Protein AF-A0A0F4G9H2-F1 (afdb_monomer)

Organism: NCBI:txid1047168

Secondary structure (DSSP, 8-state):
-HHHHHHHHTT-GGGEEEEE-SS--S--TTEEEEEEEESSPPPBPTT-TT-PBPHHHHHHHHHHHIIIIIHHH-GGGEEEE---GGG-S-TT-EEEEEEEES--HHHHHHHHTT---HHHHHHHHHHHHTT-

Sequence (132 aa):
GEEEGWREGLERENLYKILPNDWPYGLSPSITHLVVWTKFTLPTNPDSPTGDLTSAARNAVQAFVDRKFGSVCGEENVLWFRNGAALKSVRAVEHFHVLLRDARPEWVEEWTGGSKALAEVKKRDEDGVEGR

Structure (mmCIF, N/CA/C/O backbone):
data_AF-A0A0F4G9H2-F1
#
_entry.id   AF-A0A0F4G9H2-F1
#
loop_
_atom_site.group_PDB
_atom_site.id
_atom_site.type_symbol
_atom_site.label_atom_id
_atom_site.label_alt_id
_atom_site.label_comp_id
_atom_site.label_asym_id
_atom_site.label_entity_id
_atom_site.label_seq_id
_atom_site.pdbx_PDB_ins_code
_atom_site.Cartn_x
_atom_site.Cartn_y
_atom_site.Cartn_z
_atom_site.occupancy
_atom_site.B_iso_or_equiv
_atom_site.auth_seq_id
_atom_site.auth_comp_id
_atom_site.auth_as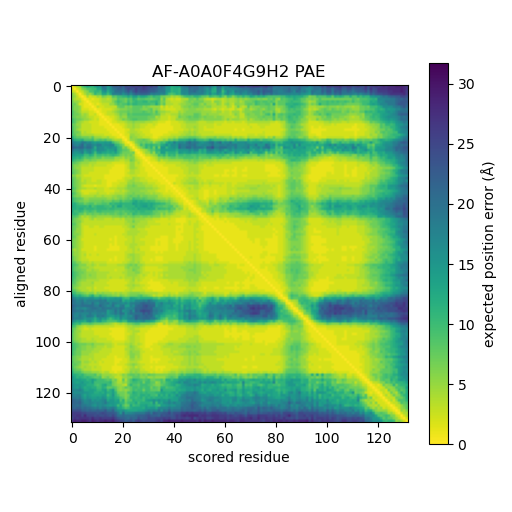ym_id
_atom_site.auth_atom_id
_atom_site.pdbx_PDB_model_num
ATOM 1 N N . GLY A 1 1 ? 8.439 -15.450 -16.600 1.00 46.50 1 GLY A N 1
ATOM 2 C CA . GLY A 1 1 ? 9.590 -14.538 -16.840 1.00 46.50 1 GLY A CA 1
ATOM 3 C C . GLY A 1 1 ? 9.638 -13.452 -15.775 1.00 46.50 1 GLY A C 1
ATOM 4 O O . GLY A 1 1 ? 8.683 -13.347 -15.018 1.00 46.50 1 GLY A O 1
ATOM 5 N N . GLU A 1 2 ? 10.704 -12.645 -15.686 1.00 53.06 2 GLU A N 1
ATOM 6 C CA . GLU A 1 2 ? 10.828 -11.578 -14.659 1.00 53.06 2 GLU A CA 1
ATOM 7 C C . GLU A 1 2 ? 9.654 -10.570 -14.667 1.00 53.06 2 GLU A C 1
ATOM 9 O O . GLU A 1 2 ? 9.316 -10.016 -13.623 1.00 53.06 2 GLU A O 1
ATOM 14 N N . GLU A 1 3 ? 8.952 -10.400 -15.796 1.00 51.53 3 GLU A N 1
ATOM 15 C CA . GLU A 1 3 ? 7.754 -9.550 -15.894 1.00 51.53 3 GLU A CA 1
ATOM 16 C C . GLU A 1 3 ? 6.473 -10.130 -15.258 1.00 51.53 3 GLU A C 1
ATOM 18 O O . GLU A 1 3 ? 5.539 -9.379 -14.983 1.00 51.53 3 GLU A O 1
ATOM 23 N N . GLU A 1 4 ? 6.401 -11.436 -14.992 1.00 60.22 4 GLU A N 1
ATOM 24 C CA . GLU A 1 4 ? 5.227 -12.062 -14.351 1.00 60.22 4 GLU A CA 1
ATOM 25 C C . GLU A 1 4 ? 5.333 -12.035 -12.819 1.00 60.22 4 GLU A C 1
ATOM 27 O O . GLU A 1 4 ? 4.324 -11.959 -12.117 1.00 60.22 4 GLU A O 1
ATOM 32 N N . GLY A 1 5 ? 6.561 -12.009 -12.289 1.00 79.56 5 GLY A N 1
ATOM 33 C CA . GLY A 1 5 ? 6.822 -12.196 -10.860 1.00 79.56 5 GLY A CA 1
ATOM 34 C C . GLY A 1 5 ? 6.267 -11.092 -9.957 1.00 79.56 5 GLY A C 1
ATOM 35 O O . GLY A 1 5 ? 5.831 -11.376 -8.844 1.00 79.56 5 GLY A O 1
ATOM 36 N N . TRP A 1 6 ? 6.237 -9.839 -10.417 1.00 79.38 6 TRP A N 1
ATOM 37 C CA . TRP A 1 6 ? 5.721 -8.719 -9.617 1.00 79.38 6 TRP A CA 1
ATOM 38 C C . TRP A 1 6 ? 4.190 -8.602 -9.663 1.00 79.38 6 TRP A C 1
ATOM 40 O O . TRP A 1 6 ? 3.594 -8.121 -8.700 1.00 79.38 6 TRP A O 1
ATOM 50 N N . ARG A 1 7 ? 3.539 -9.066 -10.742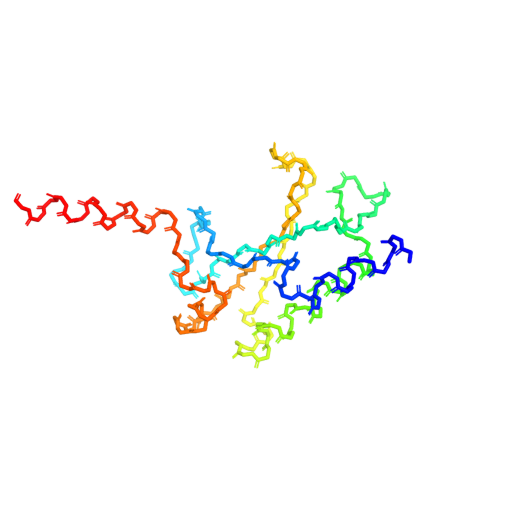 1.00 80.56 7 ARG A N 1
ATOM 51 C CA . ARG A 1 7 ? 2.069 -9.126 -10.832 1.00 80.56 7 ARG A CA 1
ATOM 52 C C . ARG A 1 7 ? 1.521 -10.182 -9.885 1.00 80.56 7 ARG A C 1
ATOM 54 O O . ARG A 1 7 ? 0.730 -9.854 -9.008 1.00 80.56 7 ARG A O 1
ATOM 61 N N . GLU A 1 8 ? 2.028 -11.408 -10.002 1.00 81.88 8 GLU A N 1
ATOM 62 C CA . GLU A 1 8 ? 1.708 -12.492 -9.066 1.00 81.88 8 GLU A CA 1
ATOM 63 C C . GLU A 1 8 ? 2.142 -12.146 -7.636 1.00 81.88 8 GLU A C 1
ATOM 65 O O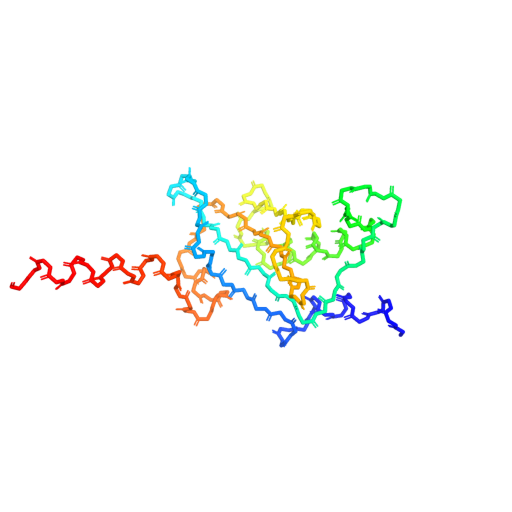 . GLU A 1 8 ? 1.511 -12.552 -6.663 1.00 81.88 8 GLU A O 1
ATOM 70 N N . GLY A 1 9 ? 3.210 -11.356 -7.497 1.00 81.69 9 GLY A N 1
ATOM 71 C CA . GLY A 1 9 ? 3.699 -10.847 -6.222 1.00 81.69 9 GLY A CA 1
ATOM 72 C C . GLY A 1 9 ? 2.632 -10.130 -5.396 1.00 81.69 9 GLY A C 1
ATOM 73 O O . GLY A 1 9 ? 2.547 -10.344 -4.189 1.00 81.69 9 GLY A O 1
ATOM 74 N N . LEU 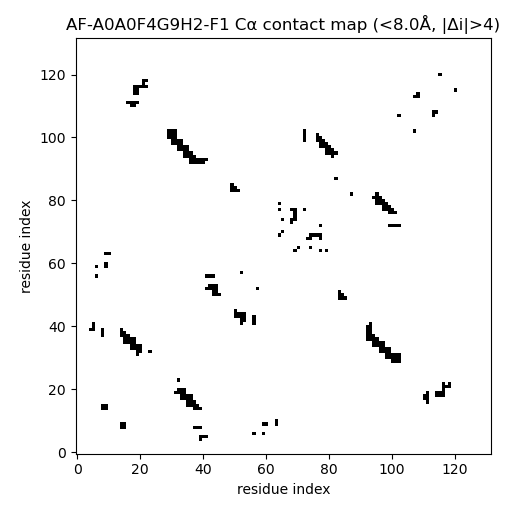A 1 10 ? 1.790 -9.320 -6.042 1.00 85.44 10 LEU A N 1
ATOM 75 C CA . LEU A 1 10 ? 0.687 -8.608 -5.388 1.00 85.44 10 LEU A CA 1
ATOM 76 C C . LEU A 1 10 ? -0.513 -9.513 -5.064 1.00 85.44 10 LEU A C 1
ATOM 78 O O . LEU A 1 10 ? -1.414 -9.096 -4.344 1.00 85.44 10 LEU A O 1
ATOM 82 N N . GLU A 1 11 ? -0.546 -10.740 -5.575 1.00 86.94 11 GLU A N 1
ATOM 83 C CA . GLU A 1 11 ? -1.617 -11.710 -5.313 1.00 86.94 11 GLU A CA 1
ATOM 84 C C . GLU A 1 11 ? -1.255 -12.695 -4.194 1.00 86.94 11 GLU A C 1
ATOM 86 O O . GLU A 1 11 ? -2.132 -13.336 -3.619 1.00 86.94 11 GLU A O 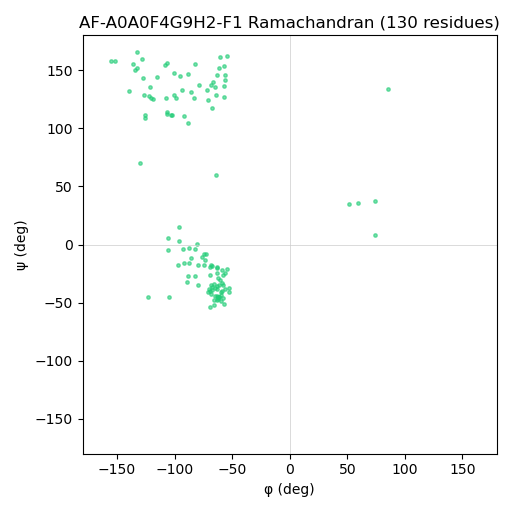1
ATOM 91 N N . ARG A 1 12 ? 0.033 -12.810 -3.850 1.00 87.38 12 ARG A N 1
ATOM 92 C CA . ARG A 1 12 ? 0.533 -13.763 -2.853 1.00 87.38 12 ARG A CA 1
ATOM 93 C C . ARG A 1 12 ? 0.834 -13.062 -1.533 1.00 87.38 12 ARG A C 1
ATOM 95 O O . ARG A 1 12 ? 1.818 -12.335 -1.413 1.00 87.38 12 ARG A O 1
ATOM 102 N N . GLU A 1 13 ? 0.039 -13.352 -0.505 1.00 85.06 13 GLU A N 1
ATOM 103 C CA . GLU A 1 13 ? 0.140 -12.688 0.807 1.00 85.06 13 GLU A CA 1
ATOM 104 C C . GLU A 1 13 ? 1.510 -12.845 1.493 1.00 85.06 13 GLU A C 1
ATOM 106 O O . GLU A 1 13 ? 1.893 -12.020 2.314 1.00 85.06 13 GLU A O 1
ATOM 111 N N . ASN A 1 14 ? 2.304 -13.861 1.138 1.00 88.19 14 ASN A N 1
ATOM 112 C CA . ASN A 1 14 ? 3.651 -14.050 1.681 1.00 88.19 14 ASN A CA 1
ATOM 113 C C . ASN A 1 14 ? 4.738 -13.199 0.988 1.00 88.19 14 ASN A C 1
ATOM 115 O O . ASN A 1 14 ? 5.908 -13.268 1.392 1.00 88.19 14 ASN A O 1
ATOM 119 N N . LEU A 1 15 ? 4.392 -12.443 -0.060 1.00 89.12 15 LEU A N 1
ATOM 120 C CA . LEU A 1 15 ? 5.307 -11.601 -0.839 1.00 89.12 15 LEU A CA 1
ATOM 121 C C . LEU A 1 15 ? 5.150 -10.103 -0.569 1.00 89.12 15 LEU A C 1
ATOM 123 O O . LEU A 1 15 ? 5.981 -9.320 -1.039 1.00 89.12 15 LEU A O 1
ATOM 127 N N . TYR A 1 16 ? 4.168 -9.712 0.241 1.00 92.75 16 TYR A N 1
ATOM 128 C CA . TYR A 1 16 ? 4.053 -8.358 0.761 1.00 92.75 16 TYR A CA 1
ATOM 129 C C . TYR A 1 16 ? 3.781 -8.351 2.268 1.00 92.75 16 TYR A C 1
ATOM 131 O O . TYR A 1 16 ? 3.448 -9.370 2.868 1.00 92.75 16 TYR A O 1
ATOM 139 N N . LYS A 1 17 ? 3.953 -7.192 2.899 1.00 93.69 17 LYS A N 1
ATOM 140 C CA . LYS A 1 17 ? 3.559 -6.957 4.288 1.00 93.69 17 LYS A CA 1
ATOM 141 C C . LYS A 1 17 ? 2.957 -5.5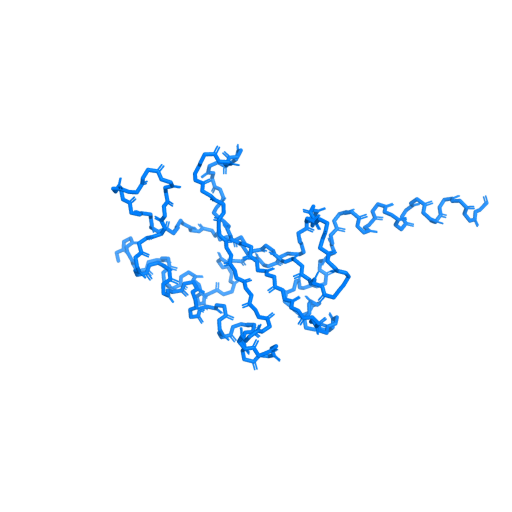68 4.419 1.00 93.69 17 LYS A C 1
ATOM 143 O O . LYS A 1 17 ? 3.542 -4.604 3.935 1.00 93.69 17 LYS A O 1
ATOM 148 N N . ILE A 1 18 ? 1.811 -5.476 5.082 1.00 95.06 18 ILE A N 1
ATOM 149 C CA . ILE A 1 18 ? 1.138 -4.211 5.374 1.00 95.06 18 ILE A CA 1
ATOM 150 C C . ILE A 1 18 ? 1.461 -3.849 6.821 1.00 95.06 18 ILE A C 1
ATOM 152 O O . ILE A 1 18 ? 1.330 -4.681 7.717 1.00 95.06 18 ILE A O 1
ATOM 156 N N . LEU A 1 19 ? 1.927 -2.628 7.047 1.00 93.31 19 LEU A N 1
ATOM 157 C CA . LEU A 1 19 ? 2.259 -2.112 8.371 1.00 93.31 19 LEU A CA 1
ATOM 158 C C . LEU A 1 19 ? 1.679 -0.707 8.535 1.00 93.31 19 LEU A C 1
ATOM 160 O O . LEU A 1 19 ? 1.595 0.020 7.540 1.00 93.31 19 LEU A O 1
ATOM 164 N N . PRO A 1 20 ? 1.326 -0.283 9.759 1.00 91.38 20 PRO A N 1
ATOM 165 C CA . PRO A 1 20 ? 1.140 1.133 10.036 1.00 91.38 20 PRO A CA 1
ATOM 166 C C . PRO A 1 20 ? 2.416 1.895 9.683 1.00 91.38 20 PRO A C 1
ATOM 168 O O . PRO A 1 20 ? 3.524 1.400 9.895 1.00 91.38 20 PRO A O 1
ATOM 171 N N . ASN A 1 21 ? 2.274 3.093 9.130 1.00 86.81 21 ASN A N 1
ATOM 172 C CA . ASN A 1 21 ? 3.422 3.954 8.920 1.00 86.81 21 ASN A CA 1
ATOM 173 C C . ASN A 1 21 ? 3.919 4.480 10.274 1.00 86.81 21 ASN A C 1
ATOM 175 O O . ASN A 1 21 ? 3.163 5.109 11.010 1.00 86.81 21 ASN A O 1
ATOM 179 N N . ASP A 1 22 ? 5.198 4.263 10.578 1.00 74.88 22 ASP A N 1
ATOM 180 C CA . ASP A 1 22 ? 5.811 4.677 11.848 1.00 74.88 22 ASP A CA 1
ATOM 181 C C . ASP A 1 22 ? 5.959 6.201 11.987 1.00 74.88 22 ASP A C 1
ATOM 183 O O . ASP A 1 22 ? 6.103 6.710 13.097 1.00 74.88 22 ASP A O 1
ATOM 187 N N . TRP A 1 23 ? 5.913 6.924 10.863 1.00 70.44 23 TRP A N 1
ATOM 188 C CA . TRP A 1 23 ? 6.012 8.384 10.790 1.00 70.44 23 TRP A CA 1
ATOM 189 C C . TRP A 1 23 ? 4.879 8.948 9.937 1.00 70.44 23 TRP A C 1
ATOM 191 O O . TRP A 1 23 ? 5.126 9.377 8.802 1.00 70.44 23 TRP A O 1
ATOM 201 N N . PRO A 1 24 ? 3.625 8.902 10.419 1.00 63.47 24 PRO A N 1
ATOM 202 C CA . PRO A 1 24 ? 2.527 9.494 9.681 1.00 63.47 24 PRO A CA 1
ATOM 203 C C . PRO A 1 24 ? 2.851 10.971 9.459 1.00 63.47 24 PRO A C 1
ATOM 205 O O . PRO A 1 24 ? 3.326 11.666 10.362 1.00 63.47 24 PRO A O 1
ATOM 208 N N . TYR A 1 25 ? 2.605 11.463 8.245 1.00 62.25 25 TYR A N 1
ATOM 209 C CA . TYR A 1 25 ? 2.562 12.907 8.030 1.00 62.25 25 TYR A CA 1
ATOM 210 C C . TYR A 1 25 ? 1.551 13.511 9.021 1.00 62.25 25 TYR A C 1
ATOM 212 O O . TYR A 1 25 ? 0.738 12.772 9.574 1.00 62.25 25 TYR A O 1
ATOM 220 N N . GLY A 1 26 ? 1.585 14.824 9.271 1.00 62.53 26 GLY A N 1
ATOM 221 C CA . GLY A 1 26 ? 0.598 15.524 10.113 1.00 62.53 26 GLY A CA 1
ATOM 222 C C . GLY A 1 26 ? -0.817 15.488 9.517 1.00 62.53 26 GLY A C 1
ATOM 223 O O . GLY A 1 26 ? -1.381 16.517 9.162 1.00 62.53 26 GLY A O 1
ATOM 224 N N . LEU A 1 27 ? -1.345 14.286 9.327 1.00 75.31 27 LEU A N 1
ATOM 225 C CA . LEU A 1 27 ? -2.615 13.939 8.738 1.00 75.31 27 LEU A CA 1
ATOM 226 C C . LEU A 1 27 ? -3.687 14.072 9.814 1.00 75.31 27 LEU A C 1
ATOM 228 O O . LEU A 1 27 ? -3.421 13.975 11.013 1.00 75.31 27 LEU A O 1
ATOM 232 N N . SER A 1 28 ? -4.918 14.297 9.367 1.00 81.19 28 SER A N 1
ATOM 233 C CA . SER A 1 28 ? -6.074 14.280 10.258 1.00 81.19 28 SER A CA 1
ATOM 234 C C . SER A 1 28 ? -6.154 12.934 10.998 1.00 81.19 28 SER A C 1
ATOM 236 O O . SER A 1 28 ? -5.862 11.912 10.379 1.00 81.19 28 SER A O 1
ATOM 238 N N . PRO A 1 29 ? -6.619 12.892 12.263 1.00 81.19 29 PRO A N 1
ATOM 239 C CA . PRO A 1 29 ? -6.856 11.641 12.994 1.00 81.19 29 PRO A CA 1
ATOM 240 C C . PRO A 1 29 ? -7.784 10.651 12.272 1.00 81.19 29 PRO A C 1
ATOM 242 O O . PRO A 1 29 ? -7.750 9.460 12.552 1.00 81.19 29 PRO A O 1
ATOM 245 N N . SER A 1 30 ? -8.599 11.147 11.336 1.00 88.88 30 SER A N 1
ATOM 246 C CA . SER A 1 30 ? -9.444 10.336 10.445 1.00 88.88 30 SER A CA 1
ATOM 247 C C . SER A 1 30 ? -8.672 9.587 9.353 1.00 88.88 30 SER A C 1
ATOM 249 O O . SER A 1 30 ? -9.267 8.794 8.634 1.00 88.88 30 SER A O 1
ATOM 251 N N . ILE A 1 31 ? -7.373 9.839 9.169 1.00 92.38 31 ILE A N 1
ATOM 252 C CA . ILE A 1 31 ? -6.573 9.205 8.119 1.00 92.38 31 ILE A CA 1
ATOM 253 C C . ILE A 1 31 ? -5.640 8.166 8.729 1.00 92.38 31 ILE A C 1
ATOM 255 O O . ILE A 1 31 ? -4.676 8.498 9.418 1.00 92.38 31 ILE A O 1
ATOM 259 N N . THR A 1 32 ? -5.871 6.900 8.397 1.00 92.62 32 THR A N 1
ATOM 260 C CA . THR A 1 32 ? -4.914 5.826 8.660 1.00 92.62 32 THR A CA 1
ATOM 261 C C . THR A 1 32 ? -3.870 5.795 7.553 1.00 92.62 32 THR A C 1
ATOM 263 O O . THR A 1 32 ? -4.201 5.703 6.370 1.00 92.62 32 THR A O 1
ATOM 266 N N . HIS A 1 33 ? -2.592 5.845 7.930 1.00 93.56 33 HIS A N 1
ATOM 267 C CA . HIS A 1 33 ? -1.471 5.764 6.997 1.00 93.56 33 HIS A CA 1
ATOM 268 C C . HIS A 1 33 ? -0.797 4.399 7.105 1.00 93.56 33 HIS A C 1
ATOM 270 O O . HIS A 1 33 ? -0.164 4.092 8.112 1.00 93.56 33 HIS A O 1
ATOM 276 N N . LEU A 1 34 ? -0.914 3.592 6.055 1.00 94.50 34 LEU A N 1
ATOM 277 C CA . LEU A 1 34 ? -0.276 2.286 5.935 1.00 94.50 34 LEU A CA 1
ATOM 278 C C . LEU A 1 34 ? 0.889 2.326 4.940 1.00 94.50 34 LEU A C 1
ATOM 280 O O . LEU A 1 34 ? 0.937 3.156 4.026 1.00 94.50 34 LEU A O 1
ATOM 284 N N . VAL A 1 35 ? 1.817 1.388 5.101 1.00 93.19 35 VAL A N 1
ATOM 285 C CA . VAL A 1 35 ? 2.902 1.102 4.160 1.00 93.19 35 VAL A CA 1
ATOM 286 C C . VAL A 1 35 ? 2.799 -0.353 3.730 1.00 93.19 35 VAL A C 1
ATOM 288 O O . VAL A 1 35 ? 2.750 -1.255 4.567 1.00 93.19 35 VAL A O 1
ATOM 291 N N . VAL A 1 36 ? 2.788 -0.578 2.419 1.00 94.62 36 VAL A N 1
ATOM 292 C CA . VAL A 1 36 ? 2.831 -1.912 1.822 1.00 94.62 36 VAL A CA 1
ATOM 293 C C . VAL A 1 36 ? 4.246 -2.167 1.328 1.00 94.62 36 VAL A C 1
ATOM 295 O O . VAL A 1 36 ? 4.704 -1.533 0.381 1.00 94.62 36 VAL A O 1
ATOM 298 N N . TRP A 1 37 ? 4.934 -3.092 1.985 1.00 91.56 37 TRP A N 1
ATOM 299 C CA . TRP A 1 37 ? 6.289 -3.525 1.658 1.00 91.56 37 TRP A CA 1
ATOM 300 C C . TRP A 1 37 ? 6.239 -4.744 0.749 1.00 91.56 37 TRP A C 1
ATOM 302 O O . TRP A 1 37 ? 5.533 -5.696 1.070 1.00 91.56 37 TRP A O 1
ATOM 312 N N . THR A 1 38 ? 7.008 -4.760 -0.337 1.00 90.44 38 THR A N 1
ATOM 313 C CA . THR A 1 38 ? 7.051 -5.889 -1.278 1.00 90.44 38 THR A CA 1
ATOM 314 C C . THR A 1 38 ? 8.426 -6.553 -1.288 1.00 90.44 38 THR A C 1
ATOM 316 O O . THR A 1 38 ? 9.462 -5.897 -1.181 1.00 90.44 38 THR A O 1
ATOM 319 N N . LYS A 1 39 ? 8.458 -7.883 -1.450 1.00 87.56 39 LYS A N 1
ATOM 320 C CA . LYS A 1 39 ? 9.702 -8.661 -1.651 1.00 87.56 39 LYS A CA 1
ATOM 321 C C . LYS A 1 39 ? 10.218 -8.620 -3.096 1.00 87.56 39 LYS A C 1
ATOM 323 O O . LYS A 1 39 ? 11.213 -9.262 -3.415 1.00 87.56 39 LYS A O 1
ATOM 328 N N . PHE A 1 40 ? 9.518 -7.902 -3.964 1.00 85.94 40 PHE A N 1
ATOM 329 C CA . PHE A 1 40 ? 9.793 -7.747 -5.388 1.00 85.94 40 PHE A CA 1
ATOM 330 C C . PHE A 1 40 ? 9.820 -6.263 -5.752 1.00 85.94 40 PHE A C 1
ATOM 332 O O . PHE A 1 40 ? 9.259 -5.426 -5.040 1.00 85.94 40 PHE A O 1
ATOM 339 N N . THR A 1 41 ? 10.456 -5.942 -6.874 1.00 86.12 41 THR A N 1
ATOM 340 C CA . THR A 1 41 ? 10.502 -4.588 -7.424 1.00 86.12 41 THR A CA 1
ATOM 341 C C . THR A 1 41 ? 9.317 -4.343 -8.351 1.00 86.12 41 THR A C 1
ATOM 343 O O . THR A 1 41 ? 8.836 -5.243 -9.038 1.00 86.12 41 THR A O 1
ATOM 346 N N . LEU A 1 42 ? 8.836 -3.102 -8.375 1.00 87.31 42 LEU A N 1
ATOM 347 C CA . LEU A 1 42 ? 7.805 -2.671 -9.312 1.00 87.31 42 LEU A CA 1
ATOM 348 C C . LEU A 1 42 ? 8.468 -1.946 -10.493 1.00 87.31 42 LEU A C 1
ATOM 350 O O . LEU A 1 42 ? 9.192 -0.972 -10.244 1.00 87.31 42 LEU A O 1
ATOM 354 N N . PRO A 1 43 ? 8.209 -2.363 -11.749 1.00 88.12 43 PRO A N 1
ATOM 355 C CA . PRO A 1 43 ? 8.839 -1.768 -12.922 1.00 88.12 43 PRO A CA 1
ATOM 356 C C . PRO A 1 43 ? 8.598 -0.262 -13.017 1.00 88.12 43 PRO A C 1
ATOM 358 O O . PRO A 1 43 ? 7.452 0.204 -13.015 1.00 88.12 43 PRO A O 1
ATOM 361 N N . THR A 1 44 ? 9.683 0.496 -13.145 1.00 87.19 44 THR A N 1
ATOM 362 C CA . THR A 1 44 ? 9.662 1.944 -13.373 1.00 87.19 44 THR A CA 1
ATOM 363 C C . THR A 1 44 ? 9.894 2.262 -14.843 1.00 87.19 44 THR A C 1
ATOM 365 O O . THR A 1 44 ? 10.620 1.543 -15.526 1.00 87.19 44 THR A O 1
ATOM 368 N N . ASN A 1 45 ? 9.290 3.341 -15.327 1.00 83.62 45 ASN A N 1
ATOM 369 C CA . ASN A 1 45 ? 9.526 3.862 -16.661 1.00 83.62 45 ASN A CA 1
ATOM 370 C C . ASN A 1 45 ? 10.970 4.406 -16.748 1.00 83.62 45 ASN A C 1
ATOM 372 O O . ASN A 1 45 ? 11.284 5.350 -16.016 1.00 83.62 45 ASN A O 1
ATOM 376 N N . PRO A 1 46 ? 11.843 3.839 -17.607 1.00 79.81 46 PRO A N 1
ATOM 377 C CA . PRO A 1 46 ? 13.231 4.288 -17.742 1.00 79.81 46 PRO A CA 1
ATOM 378 C C . PRO A 1 46 ? 13.343 5.734 -18.243 1.00 79.81 46 PRO A C 1
ATOM 380 O O . PRO A 1 46 ? 14.320 6.407 -17.924 1.00 79.81 46 PRO A O 1
ATOM 383 N N . ASP A 1 47 ? 12.326 6.230 -18.951 1.00 82.19 47 ASP A N 1
ATOM 384 C CA . ASP A 1 47 ? 12.294 7.588 -19.498 1.00 82.19 47 ASP A CA 1
ATOM 385 C C . ASP A 1 47 ? 11.740 8.621 -18.499 1.00 82.19 47 ASP A C 1
ATOM 387 O O . ASP A 1 47 ? 11.689 9.815 -18.792 1.00 82.19 47 ASP A O 1
ATOM 391 N N . SER A 1 48 ? 11.312 8.185 -17.307 1.00 79.81 48 SER A N 1
ATOM 392 C CA . SER A 1 48 ? 10.772 9.073 -16.277 1.00 79.81 48 SER A CA 1
ATOM 393 C C . SER A 1 48 ? 11.881 9.548 -15.335 1.00 79.81 48 SER A C 1
ATOM 395 O O . SER A 1 48 ? 12.335 8.764 -14.498 1.00 79.81 48 SER A O 1
ATOM 397 N N . PRO A 1 49 ? 12.272 10.837 -15.353 1.00 72.00 49 PRO A N 1
ATOM 398 C CA . PRO A 1 49 ? 13.331 11.351 -14.475 1.00 72.00 49 PRO A CA 1
ATOM 399 C C . PRO A 1 49 ? 12.979 11.254 -12.978 1.00 72.00 49 PRO A C 1
ATOM 401 O O . PRO A 1 49 ? 13.859 11.258 -12.122 1.00 72.00 49 PRO A O 1
ATOM 404 N N . THR A 1 50 ? 11.691 11.137 -12.653 1.00 71.06 50 THR A N 1
ATOM 405 C CA . THR A 1 50 ? 11.140 10.954 -11.298 1.00 71.06 50 THR A CA 1
ATOM 406 C C . THR A 1 50 ? 11.098 9.492 -10.833 1.00 71.06 50 THR A C 1
ATOM 408 O O . THR A 1 50 ? 10.895 9.230 -9.642 1.00 71.06 50 THR A O 1
ATOM 411 N N . GLY A 1 51 ? 11.316 8.534 -11.742 1.00 78.50 51 GLY A N 1
ATOM 412 C CA . GLY A 1 51 ? 11.195 7.101 -11.469 1.00 78.50 51 GLY A CA 1
ATOM 413 C C . GLY A 1 51 ? 9.748 6.613 -11.346 1.00 78.50 51 GLY A C 1
ATOM 414 O O . GLY A 1 51 ? 9.463 5.765 -10.497 1.00 78.50 51 GLY A O 1
ATOM 415 N N . ASP A 1 52 ? 8.834 7.152 -12.159 1.00 84.56 52 ASP A N 1
ATOM 416 C CA . ASP A 1 52 ? 7.427 6.746 -12.164 1.00 84.56 52 ASP A CA 1
ATOM 417 C C . ASP A 1 52 ? 7.271 5.268 -12.531 1.00 84.56 52 ASP A C 1
ATOM 419 O O . ASP A 1 52 ? 8.075 4.692 -13.262 1.00 84.56 52 ASP A O 1
ATOM 423 N N . LEU A 1 53 ? 6.202 4.641 -12.043 1.00 89.62 53 LEU A N 1
ATOM 424 C CA . LEU A 1 53 ?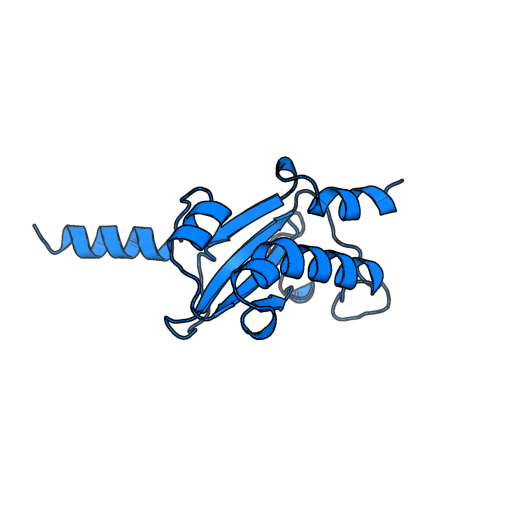 5.831 3.291 -12.458 1.00 89.62 53 LEU A CA 1
ATOM 425 C C . LEU A 1 53 ? 5.483 3.246 -13.948 1.00 89.62 53 LEU A C 1
ATOM 427 O O . LEU A 1 53 ? 4.853 4.164 -14.474 1.00 89.62 53 LEU A O 1
ATOM 431 N N . THR A 1 54 ? 5.802 2.127 -14.601 1.00 91.19 54 THR A N 1
ATOM 432 C CA . THR A 1 54 ? 5.177 1.806 -15.893 1.00 91.19 54 THR A CA 1
ATOM 433 C C . THR A 1 54 ? 3.652 1.761 -15.736 1.00 91.19 54 THR A C 1
ATOM 435 O O . THR A 1 54 ? 3.140 1.448 -14.656 1.00 91.19 54 THR A O 1
ATOM 438 N N . SER A 1 55 ? 2.899 2.015 -16.810 1.00 91.50 55 SER A N 1
ATOM 439 C CA . SER A 1 55 ? 1.428 1.942 -16.774 1.00 91.50 55 SER A CA 1
ATOM 440 C C . SER A 1 55 ? 0.933 0.570 -16.306 1.00 91.50 55 SER A C 1
ATOM 442 O O . SER A 1 55 ? -0.003 0.480 -15.518 1.00 91.50 55 SER A O 1
ATOM 444 N N . ALA A 1 56 ? 1.613 -0.502 -16.722 1.00 91.62 56 ALA A N 1
ATOM 445 C CA . ALA A 1 56 ? 1.316 -1.862 -16.288 1.00 91.62 56 ALA A CA 1
ATOM 446 C C . ALA A 1 56 ? 1.484 -2.043 -14.771 1.00 91.62 56 ALA A C 1
ATOM 448 O O . ALA A 1 56 ? 0.614 -2.627 -14.125 1.00 91.62 56 ALA A O 1
ATOM 449 N N . ALA A 1 57 ? 2.579 -1.532 -14.202 1.00 91.31 57 ALA A N 1
ATOM 450 C CA . ALA A 1 57 ? 2.838 -1.618 -12.770 1.00 91.31 57 ALA A CA 1
ATOM 451 C C . ALA A 1 57 ? 1.866 -0.756 -11.958 1.00 91.31 57 ALA A C 1
ATOM 453 O O . ALA A 1 57 ? 1.320 -1.223 -10.960 1.00 91.31 57 ALA A O 1
ATOM 454 N N . ARG A 1 58 ? 1.577 0.468 -12.420 1.00 93.00 58 ARG A N 1
ATOM 455 C CA . ARG A 1 58 ? 0.576 1.348 -11.800 1.00 93.00 58 ARG A CA 1
ATOM 456 C C . ARG A 1 58 ? -0.802 0.686 -11.751 1.00 93.00 58 ARG A C 1
ATOM 458 O O . ARG A 1 58 ? -1.425 0.696 -10.696 1.00 93.00 58 ARG A O 1
ATOM 465 N N . ASN A 1 59 ? -1.242 0.074 -12.851 1.00 94.44 59 ASN A N 1
ATOM 466 C CA . ASN A 1 59 ? -2.539 -0.600 -12.915 1.00 94.44 59 ASN A CA 1
ATOM 467 C C . ASN A 1 59 ? -2.614 -1.813 -11.979 1.00 94.44 59 ASN A C 1
ATOM 469 O O . ASN A 1 59 ? -3.650 -2.042 -11.366 1.00 94.44 59 ASN A O 1
ATOM 473 N N . ALA A 1 60 ? -1.529 -2.579 -11.829 1.00 94.31 60 ALA A N 1
ATOM 474 C CA . ALA A 1 60 ? -1.525 -3.712 -10.905 1.00 94.31 60 ALA A CA 1
ATOM 475 C C . ALA A 1 60 ? -1.567 -3.271 -9.437 1.00 94.31 60 ALA A C 1
ATOM 477 O O . ALA A 1 60 ? -2.277 -3.885 -8.644 1.00 94.31 60 ALA A O 1
ATOM 478 N N . VAL A 1 61 ? -0.839 -2.205 -9.078 1.00 94.94 61 VAL A N 1
ATOM 479 C CA . VAL A 1 61 ? -0.905 -1.632 -7.726 1.00 94.94 61 VAL A CA 1
ATOM 480 C C . VAL A 1 61 ? -2.299 -1.073 -7.457 1.00 94.94 61 VAL A C 1
ATOM 482 O O . VAL A 1 61 ? -2.858 -1.364 -6.407 1.00 94.94 61 VAL A O 1
ATOM 485 N N . GLN A 1 62 ? -2.894 -0.353 -8.414 1.00 96.50 62 GLN A N 1
ATOM 486 C CA . GLN A 1 62 ? -4.272 0.127 -8.295 1.00 96.50 62 GLN A CA 1
ATOM 487 C C . GLN A 1 62 ? -5.242 -1.038 -8.062 1.00 96.50 62 GLN A C 1
ATOM 489 O O . GLN A 1 62 ? -5.951 -1.046 -7.066 1.00 96.50 62 GLN A O 1
ATOM 494 N N . ALA A 1 63 ? -5.181 -2.085 -8.889 1.00 95.75 63 ALA A N 1
ATOM 495 C CA . ALA A 1 63 ? -6.043 -3.253 -8.736 1.00 95.75 63 ALA A CA 1
ATOM 496 C C . ALA A 1 63 ? -5.829 -3.983 -7.396 1.00 95.75 63 ALA A C 1
ATOM 498 O O . ALA A 1 63 ? -6.777 -4.516 -6.824 1.00 95.75 63 ALA A O 1
ATOM 499 N N . PHE A 1 64 ? -4.598 -4.022 -6.878 1.00 95.94 64 PHE A N 1
ATOM 500 C CA . PHE A 1 64 ? -4.328 -4.518 -5.528 1.00 95.94 64 PHE A CA 1
ATOM 501 C C . PHE A 1 64 ? -5.015 -3.654 -4.462 1.00 95.94 64 PHE A C 1
ATOM 503 O O . PHE A 1 64 ? -5.680 -4.195 -3.580 1.00 95.94 64 PHE A O 1
ATOM 510 N N . VAL A 1 65 ? -4.875 -2.329 -4.556 1.00 97.12 65 VAL A N 1
ATOM 511 C CA . VAL A 1 65 ? -5.447 -1.365 -3.607 1.00 97.12 65 VAL A CA 1
ATOM 512 C C . VAL A 1 65 ? -6.975 -1.424 -3.610 1.00 97.12 65 VAL A C 1
ATOM 514 O O . VAL A 1 65 ? -7.578 -1.506 -2.540 1.00 97.12 65 VAL A O 1
ATOM 517 N N . ASP A 1 66 ? -7.597 -1.477 -4.786 1.00 96.19 66 ASP A N 1
ATOM 518 C CA . ASP A 1 66 ? -9.053 -1.560 -4.934 1.00 96.19 66 ASP A CA 1
ATOM 519 C C . ASP A 1 66 ? -9.591 -2.850 -4.312 1.00 96.19 66 ASP A C 1
ATOM 521 O O . ASP A 1 66 ? -10.542 -2.833 -3.532 1.00 96.19 66 ASP A O 1
ATOM 525 N N . ARG A 1 67 ? -8.931 -3.985 -4.582 1.00 95.50 67 ARG A N 1
ATOM 526 C CA . ARG A 1 67 ? -9.330 -5.274 -4.006 1.00 95.50 67 ARG A CA 1
ATOM 527 C C . ARG A 1 67 ? -9.153 -5.311 -2.492 1.00 95.50 67 ARG A C 1
ATOM 529 O O . ARG A 1 67 ? -10.064 -5.768 -1.808 1.00 95.50 67 ARG A O 1
ATOM 536 N N . LYS A 1 68 ? -7.994 -4.882 -1.974 1.00 95.75 68 LYS A N 1
ATOM 537 C CA . LYS A 1 68 ? -7.641 -5.052 -0.553 1.00 95.75 68 LYS A CA 1
ATOM 538 C C . LYS A 1 68 ? -8.301 -4.011 0.351 1.00 95.75 68 LYS A C 1
ATOM 540 O O . LYS A 1 68 ? -8.658 -4.353 1.473 1.00 95.75 68 LYS A O 1
ATOM 545 N N . PHE A 1 69 ? -8.463 -2.779 -0.131 1.00 96.75 69 PHE A N 1
ATOM 546 C CA . PHE A 1 69 ? -8.947 -1.651 0.668 1.00 96.75 69 PHE A CA 1
ATOM 547 C C . PHE A 1 69 ? -10.202 -1.007 0.078 1.00 96.75 69 PHE A C 1
ATOM 549 O O . PHE A 1 69 ? -11.151 -0.762 0.816 1.00 96.75 69 PHE A O 1
ATOM 556 N N . GLY A 1 70 ? -10.240 -0.758 -1.237 1.00 95.19 70 GLY A N 1
ATOM 557 C CA . GLY A 1 70 ? -11.361 -0.065 -1.891 1.00 95.19 70 GLY A CA 1
ATOM 558 C C . GLY A 1 70 ? -12.701 -0.783 -1.710 1.00 95.19 70 GLY A C 1
ATOM 559 O O . GLY A 1 70 ? -13.699 -0.153 -1.374 1.00 95.19 70 GLY A O 1
ATOM 560 N N . SER A 1 71 ? -12.712 -2.113 -1.811 1.00 93.62 71 SER A N 1
ATOM 561 C CA . SER A 1 71 ? -13.907 -2.946 -1.603 1.00 93.62 71 SER A CA 1
ATOM 562 C C . SER A 1 71 ? -14.487 -2.883 -0.180 1.00 93.62 71 SER A C 1
ATOM 564 O O . SER A 1 71 ? -15.653 -3.220 0.020 1.00 93.62 71 SER A O 1
ATOM 566 N N . VAL A 1 72 ? -13.687 -2.447 0.800 1.00 94.81 72 VAL A N 1
ATOM 567 C CA . VAL A 1 72 ? -14.048 -2.388 2.224 1.00 94.81 72 VAL A CA 1
ATOM 568 C C . VAL A 1 72 ? -14.326 -0.951 2.669 1.00 94.81 72 VAL A C 1
ATOM 570 O O . VAL A 1 72 ? -15.317 -0.695 3.351 1.00 94.81 72 VAL A O 1
ATOM 573 N N . CYS A 1 73 ? -13.466 -0.008 2.278 1.00 93.75 73 CYS A N 1
ATOM 574 C CA . CYS A 1 73 ? -13.541 1.398 2.676 1.00 93.75 73 CYS A CA 1
ATOM 575 C C . CYS A 1 73 ? -14.342 2.281 1.705 1.00 93.75 73 CYS A C 1
ATOM 577 O O . CYS A 1 73 ? -14.693 3.397 2.077 1.00 93.75 73 CYS A O 1
ATOM 579 N N . GLY A 1 74 ? -14.617 1.820 0.482 1.00 95.62 74 GLY A N 1
ATOM 580 C CA . GLY A 1 74 ? -15.043 2.665 -0.640 1.00 95.62 74 GLY A CA 1
ATOM 581 C C . GLY A 1 74 ? -13.836 3.267 -1.364 1.00 95.62 74 GLY A C 1
ATOM 582 O O . GLY A 1 74 ? -12.901 3.753 -0.726 1.00 95.62 74 GLY A O 1
ATOM 583 N N . GLU A 1 75 ? -13.826 3.215 -2.697 1.00 93.69 75 GLU A N 1
ATOM 584 C CA . GLU A 1 75 ? -12.696 3.658 -3.532 1.00 93.69 75 GLU A CA 1
ATOM 585 C C . GLU A 1 75 ? -12.335 5.134 -3.296 1.00 93.69 75 GLU A C 1
ATOM 587 O O . GLU A 1 75 ? -11.162 5.499 -3.277 1.00 93.69 75 GLU A O 1
ATOM 592 N N . GLU A 1 76 ? -13.327 5.983 -3.029 1.00 94.88 76 GLU A N 1
ATOM 593 C CA . GLU A 1 76 ? -13.155 7.408 -2.745 1.00 94.88 76 GLU A CA 1
ATOM 594 C C . GLU A 1 76 ? -12.447 7.697 -1.412 1.00 94.88 76 GLU A C 1
ATOM 596 O O . GLU A 1 76 ? -11.922 8.795 -1.203 1.00 94.88 76 GLU A O 1
ATOM 601 N N . ASN A 1 77 ? -12.413 6.710 -0.512 1.00 96.06 77 ASN A N 1
ATOM 602 C CA . ASN A 1 77 ? -11.779 6.806 0.801 1.00 96.06 77 ASN A CA 1
ATOM 603 C C . ASN A 1 77 ? -10.355 6.246 0.806 1.00 96.06 77 ASN A C 1
ATOM 605 O O . ASN A 1 77 ? -9.711 6.226 1.857 1.00 96.06 77 ASN A O 1
ATOM 609 N N . VAL A 1 78 ? -9.850 5.814 -0.353 1.00 97.06 78 VAL A N 1
ATOM 610 C CA . VAL A 1 78 ? -8.537 5.195 -0.493 1.00 97.06 78 VAL A CA 1
ATOM 611 C C . VAL A 1 78 ? -7.671 6.002 -1.450 1.00 97.06 78 VAL A C 1
ATOM 613 O O . VAL A 1 78 ? -8.023 6.256 -2.598 1.00 97.06 78 VAL A O 1
ATOM 616 N N . LEU A 1 79 ? -6.482 6.376 -0.989 1.00 95.94 79 LEU A N 1
ATOM 617 C CA . LEU A 1 79 ? -5.449 6.974 -1.826 1.00 95.94 79 LEU A CA 1
ATOM 618 C C . LEU A 1 79 ? -4.156 6.196 -1.649 1.00 95.94 79 LEU A C 1
ATOM 620 O O . LEU A 1 79 ? -3.820 5.789 -0.543 1.00 95.94 79 LEU A O 1
ATOM 624 N N . TRP A 1 80 ? -3.386 6.022 -2.716 1.00 95.81 80 TRP A N 1
ATOM 625 C CA . TRP A 1 80 ? -2.051 5.448 -2.609 1.00 95.81 80 TRP A CA 1
ATOM 626 C C . TRP A 1 80 ? -1.033 6.265 -3.391 1.00 95.81 80 TRP A C 1
ATOM 628 O O . TRP A 1 80 ? -1.347 6.928 -4.380 1.00 95.81 80 TRP A O 1
ATOM 638 N N . PHE A 1 81 ? 0.211 6.223 -2.931 1.00 91.88 81 PHE A N 1
ATOM 639 C CA . PHE A 1 81 ? 1.328 6.867 -3.604 1.00 91.88 81 PHE A CA 1
ATOM 640 C C . PHE A 1 81 ? 2.627 6.126 -3.313 1.00 91.88 81 PHE A C 1
ATOM 642 O O . PHE A 1 81 ? 2.766 5.418 -2.320 1.00 91.88 81 PHE A O 1
ATOM 649 N N . ARG A 1 82 ? 3.614 6.309 -4.181 1.00 87.75 82 ARG A N 1
ATOM 650 C CA . ARG A 1 82 ? 4.974 5.807 -3.996 1.00 87.75 82 ARG A CA 1
ATOM 651 C C . ARG A 1 82 ? 5.915 7.001 -4.027 1.00 87.75 82 ARG A C 1
ATOM 653 O O . ARG A 1 82 ? 5.787 7.853 -4.902 1.00 87.75 82 ARG A O 1
ATOM 660 N N . ASN A 1 83 ? 6.871 7.046 -3.106 1.00 79.81 83 ASN A N 1
ATOM 661 C CA . ASN A 1 83 ? 7.913 8.065 -3.146 1.00 79.81 83 ASN A CA 1
ATOM 662 C C . ASN A 1 83 ? 8.880 7.782 -4.308 1.00 79.81 83 ASN A C 1
ATOM 664 O O . ASN A 1 83 ? 9.325 6.644 -4.500 1.00 79.81 83 ASN A O 1
ATOM 668 N N . GLY A 1 84 ? 9.193 8.825 -5.084 1.00 64.25 84 GLY A N 1
ATOM 669 C CA . GLY A 1 84 ? 10.122 8.752 -6.214 1.00 64.25 84 GLY A CA 1
ATOM 670 C C . GLY A 1 84 ? 11.534 8.325 -5.796 1.00 64.25 84 GLY A C 1
ATOM 671 O O . GLY A 1 84 ? 11.920 8.413 -4.627 1.00 64.25 84 GLY A O 1
ATOM 672 N N . ALA A 1 85 ? 12.330 7.865 -6.765 1.00 60.88 85 ALA A N 1
ATOM 673 C CA . ALA A 1 85 ? 13.636 7.241 -6.520 1.00 60.88 85 ALA A CA 1
ATOM 674 C C . ALA A 1 85 ? 14.641 8.136 -5.761 1.00 60.88 85 ALA A C 1
ATOM 676 O O . ALA A 1 85 ? 15.504 7.620 -5.052 1.00 60.88 85 ALA A O 1
ATOM 677 N N . ALA A 1 86 ? 14.502 9.462 -5.863 1.00 53.16 86 ALA A N 1
ATOM 678 C CA . ALA A 1 86 ? 15.382 10.444 -5.227 1.00 53.16 86 ALA A CA 1
ATOM 679 C C . ALA A 1 86 ? 15.278 10.496 -3.687 1.00 53.16 86 ALA A C 1
ATOM 681 O O . ALA A 1 86 ? 16.187 11.008 -3.041 1.00 53.16 86 ALA A O 1
ATOM 682 N N . LEU A 1 87 ? 14.207 9.954 -3.092 1.00 55.12 87 LEU A N 1
ATOM 683 C CA . LEU A 1 87 ? 13.952 9.993 -1.642 1.00 55.12 87 LEU A CA 1
ATOM 684 C C . LEU A 1 87 ? 14.203 8.648 -0.935 1.00 55.12 87 LEU A C 1
ATOM 686 O O . LEU A 1 87 ? 13.911 8.503 0.250 1.00 55.12 87 LEU A O 1
ATOM 690 N N . LYS A 1 88 ? 14.723 7.638 -1.644 1.00 49.12 88 LYS A N 1
ATOM 691 C CA . LYS A 1 88 ? 14.899 6.287 -1.095 1.00 49.12 88 LYS A 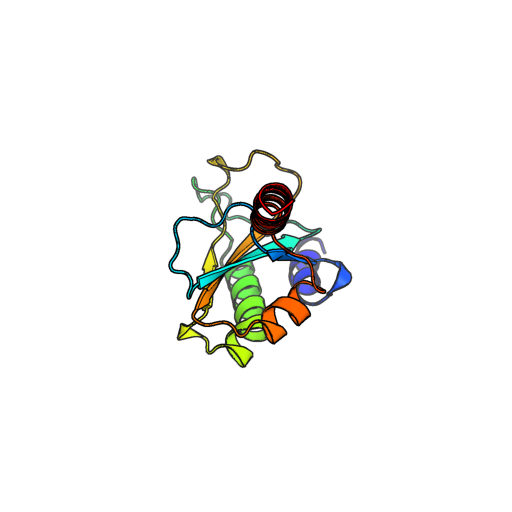CA 1
ATOM 692 C C . LYS A 1 88 ? 16.251 6.127 -0.391 1.00 49.12 88 LYS A C 1
ATOM 694 O O . LYS A 1 88 ? 17.271 5.934 -1.048 1.00 49.12 88 LYS A O 1
ATOM 699 N N . SER A 1 89 ? 16.249 6.111 0.943 1.00 49.22 89 SER A N 1
ATOM 700 C CA . SER A 1 89 ? 17.435 5.816 1.773 1.00 49.22 89 SER A CA 1
ATOM 701 C C . SER A 1 89 ? 17.880 4.346 1.691 1.00 49.22 89 SER A C 1
ATOM 703 O O . SER A 1 89 ? 19.056 4.044 1.865 1.00 49.22 89 SER A O 1
ATOM 705 N N . VAL A 1 90 ? 16.956 3.421 1.396 1.00 51.84 90 VAL A N 1
ATOM 706 C CA . VAL A 1 90 ? 17.230 1.984 1.227 1.00 51.84 90 VAL A CA 1
ATOM 707 C C . VAL A 1 90 ? 16.703 1.539 -0.133 1.00 51.84 90 VAL A C 1
ATOM 709 O O . VAL A 1 90 ? 15.499 1.462 -0.358 1.00 51.84 90 VAL A O 1
ATOM 712 N N . ARG A 1 91 ? 17.615 1.243 -1.064 1.00 54.75 91 ARG A N 1
ATOM 713 C CA . ARG A 1 91 ? 17.277 0.817 -2.437 1.00 54.75 91 ARG A CA 1
ATOM 714 C C . ARG A 1 91 ? 16.743 -0.617 -2.528 1.00 54.75 91 ARG A C 1
ATOM 716 O O . ARG A 1 91 ? 16.219 -0.991 -3.568 1.00 54.75 91 ARG A O 1
ATOM 723 N N . ALA A 1 92 ? 16.895 -1.409 -1.466 1.00 57.84 92 ALA A N 1
ATOM 724 C CA . ALA A 1 92 ? 16.635 -2.847 -1.484 1.00 57.84 92 ALA A CA 1
ATOM 725 C C . ALA A 1 92 ? 15.178 -3.239 -1.191 1.00 57.84 92 ALA A C 1
ATOM 727 O O . ALA A 1 92 ? 14.812 -4.378 -1.466 1.00 57.84 92 ALA A O 1
ATOM 728 N N . VAL A 1 93 ? 14.354 -2.339 -0.635 1.00 66.94 93 VAL A N 1
ATOM 729 C CA . VAL A 1 93 ? 12.978 -2.681 -0.244 1.00 66.94 93 VAL A CA 1
ATOM 730 C C . VAL A 1 93 ? 11.987 -1.725 -0.893 1.00 66.94 93 VAL A C 1
ATOM 732 O O . VAL A 1 93 ? 11.936 -0.529 -0.595 1.00 66.94 93 VAL A O 1
ATOM 735 N N . GLU A 1 94 ? 11.217 -2.273 -1.823 1.00 83.19 94 GLU A N 1
ATOM 736 C CA . GLU A 1 94 ? 10.179 -1.557 -2.544 1.00 83.19 94 GLU A CA 1
ATOM 737 C C . GLU A 1 94 ? 8.928 -1.434 -1.667 1.00 83.19 94 GLU A C 1
ATOM 739 O O . GLU A 1 94 ? 8.558 -2.367 -0.951 1.00 83.19 94 GLU A O 1
ATOM 744 N N . HIS A 1 95 ? 8.312 -0.254 -1.677 1.00 89.62 95 HIS A N 1
ATOM 745 C CA . HIS A 1 95 ? 7.104 0.003 -0.906 1.00 89.62 95 HIS A CA 1
ATOM 746 C C . HIS A 1 95 ? 6.281 1.137 -1.508 1.00 89.62 95 HIS A C 1
ATOM 748 O O . HIS A 1 95 ? 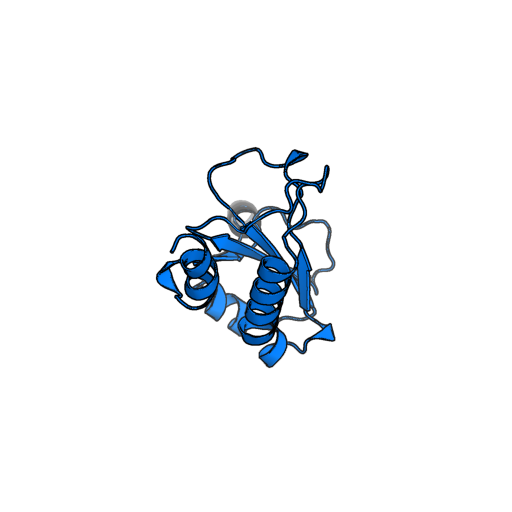6.793 2.005 -2.221 1.00 89.62 95 HIS A O 1
ATOM 754 N N . PHE A 1 96 ? 4.996 1.139 -1.179 1.00 92.75 96 PHE A N 1
ATOM 755 C CA . PHE A 1 96 ? 4.083 2.239 -1.451 1.00 92.75 96 PHE A CA 1
ATOM 756 C C . PHE A 1 96 ? 3.218 2.512 -0.222 1.00 92.75 96 PHE A C 1
ATOM 758 O O . PHE A 1 96 ? 3.022 1.655 0.640 1.00 92.75 96 PHE A O 1
ATOM 765 N N . HIS A 1 97 ? 2.739 3.740 -0.129 1.00 93.81 97 HIS A N 1
ATOM 766 C CA . HIS A 1 97 ? 1.892 4.222 0.944 1.00 93.81 97 HIS A CA 1
ATOM 767 C C . HIS A 1 97 ? 0.430 4.116 0.544 1.00 93.81 97 HIS A C 1
ATOM 769 O O . HIS A 1 97 ? 0.086 4.368 -0.611 1.00 93.81 97 HIS A O 1
ATOM 775 N N . VAL A 1 98 ? -0.416 3.811 1.522 1.00 96.19 98 VAL A N 1
ATOM 776 C CA . VAL A 1 98 ? -1.872 3.831 1.393 1.00 96.19 98 VAL A CA 1
ATOM 777 C C . VAL A 1 98 ? -2.429 4.711 2.507 1.00 96.19 98 VAL A C 1
ATOM 779 O O . VAL A 1 98 ? -2.068 4.555 3.672 1.00 96.19 98 VAL A O 1
ATOM 782 N N . LEU A 1 99 ? -3.273 5.664 2.138 1.00 95.31 99 LEU A N 1
ATOM 783 C CA . LEU A 1 99 ? -4.036 6.516 3.035 1.00 95.31 99 LEU A CA 1
ATOM 784 C C . LEU A 1 99 ? -5.488 6.071 2.975 1.00 95.31 99 LEU A C 1
ATOM 786 O O . LEU A 1 99 ? -6.069 6.002 1.891 1.00 95.31 99 LEU A O 1
ATOM 790 N N . LEU A 1 100 ? -6.055 5.786 4.139 1.00 95.69 100 LEU A N 1
ATOM 791 C CA . LEU A 1 100 ? -7.437 5.362 4.284 1.00 95.69 100 LEU A CA 1
ATOM 792 C C . LEU A 1 100 ? -8.173 6.385 5.133 1.00 95.69 100 LEU A C 1
ATOM 794 O O . LEU A 1 100 ? -7.736 6.692 6.243 1.00 95.69 100 LEU A O 1
ATOM 798 N N . ARG A 1 101 ? -9.278 6.913 4.617 1.00 95.19 101 ARG A N 1
ATOM 799 C CA . ARG A 1 101 ? -10.162 7.803 5.364 1.00 95.19 101 ARG A CA 1
ATOM 800 C C . ARG A 1 101 ? -11.164 6.985 6.171 1.00 95.19 101 ARG A C 1
ATOM 802 O O . ARG A 1 101 ? -11.801 6.091 5.629 1.00 95.19 101 ARG A O 1
ATOM 809 N N . ASP A 1 102 ? -11.287 7.322 7.451 1.00 92.69 102 ASP A N 1
ATOM 810 C CA . ASP A 1 102 ? -12.239 6.753 8.408 1.00 92.69 102 ASP A CA 1
ATOM 811 C C . ASP A 1 102 ? -12.207 5.212 8.455 1.00 92.69 102 ASP A C 1
ATOM 813 O O . ASP A 1 102 ? -13.226 4.545 8.649 1.00 92.69 102 ASP A O 1
ATOM 817 N N . ALA A 1 103 ? -11.014 4.627 8.278 1.00 93.06 103 ALA A N 1
ATOM 818 C CA . ALA A 1 103 ? -10.828 3.185 8.361 1.00 93.06 103 ALA A CA 1
ATOM 819 C C . ALA A 1 103 ? -11.127 2.684 9.778 1.00 93.06 103 ALA A C 1
ATOM 821 O O . ALA A 1 103 ? -10.590 3.186 10.768 1.00 93.06 103 ALA A O 1
ATOM 822 N N . ARG A 1 104 ? -11.980 1.661 9.870 1.00 93.19 104 ARG A N 1
ATOM 823 C CA . ARG A 1 104 ? -12.344 1.057 11.150 1.00 93.19 104 ARG A CA 1
ATOM 824 C C . ARG A 1 104 ? -11.140 0.306 11.751 1.00 93.19 104 ARG A C 1
ATOM 826 O O . ARG A 1 104 ? -10.461 -0.407 11.005 1.00 93.19 104 ARG A O 1
ATOM 833 N N . PRO A 1 105 ? -10.869 0.427 13.067 1.00 90.19 105 PRO A N 1
ATOM 834 C CA . PRO A 1 105 ? -9.703 -0.188 13.711 1.00 90.19 105 PRO A CA 1
ATOM 835 C C . PRO A 1 105 ? -9.552 -1.694 13.462 1.00 90.19 105 PRO A C 1
ATOM 837 O O . PRO A 1 105 ? -8.441 -2.172 13.265 1.00 90.19 105 PRO A O 1
ATOM 840 N N . GLU A 1 106 ? -10.659 -2.429 13.417 1.00 93.38 106 GLU A N 1
ATOM 841 C CA . GLU A 1 106 ? -10.703 -3.871 13.163 1.00 93.38 106 GLU A CA 1
ATOM 842 C C . GLU A 1 106 ? -10.178 -4.257 11.775 1.00 93.38 106 GLU A C 1
ATOM 844 O O . GLU A 1 106 ? -9.511 -5.278 11.638 1.00 93.38 106 GLU A O 1
ATOM 849 N N . TRP A 1 107 ? -10.415 -3.430 10.753 1.00 94.38 107 TRP A N 1
ATOM 850 C CA . TRP A 1 107 ? -9.879 -3.668 9.410 1.00 94.38 107 TRP A CA 1
ATOM 851 C C . TRP A 1 107 ? -8.375 -3.431 9.384 1.00 94.38 107 TRP A C 1
ATOM 853 O O . TRP A 1 107 ? -7.618 -4.197 8.791 1.00 94.38 107 TRP A O 1
ATOM 863 N N . VAL A 1 108 ? -7.932 -2.375 10.069 1.00 93.12 108 VAL A N 1
ATOM 864 C CA . VAL A 1 108 ? -6.511 -2.055 10.193 1.00 93.12 108 VAL A CA 1
ATOM 865 C C . VAL A 1 108 ? -5.780 -3.183 10.916 1.00 93.12 108 VAL A C 1
ATOM 867 O O . VAL A 1 108 ? -4.740 -3.626 10.439 1.00 93.12 108 VAL A O 1
ATOM 870 N N . GLU A 1 109 ? -6.338 -3.686 12.017 1.00 92.50 109 GLU A N 1
ATOM 871 C CA . GLU A 1 109 ? -5.789 -4.819 12.763 1.00 92.50 109 GLU A CA 1
ATOM 872 C C . GLU A 1 109 ? -5.700 -6.086 11.905 1.00 92.50 109 GLU A C 1
ATOM 874 O O . GLU A 1 109 ? -4.660 -6.750 11.905 1.00 92.50 109 GLU A O 1
ATOM 879 N N . GLU A 1 110 ? -6.743 -6.384 11.126 1.00 93.50 110 GLU A N 1
ATOM 880 C CA . GLU A 1 110 ? -6.754 -7.507 10.187 1.00 93.50 110 GLU A CA 1
ATOM 881 C C . GLU A 1 110 ? -5.634 -7.380 9.143 1.00 93.50 110 GLU A C 1
ATOM 883 O O . GLU A 1 110 ? -4.860 -8.317 8.937 1.00 93.50 110 GLU A O 1
ATOM 888 N N . TRP A 1 111 ? -5.492 -6.213 8.506 1.00 94.88 111 TRP A N 1
ATOM 889 C CA . TRP A 1 111 ? -4.481 -6.010 7.466 1.00 94.88 111 TRP A CA 1
ATOM 890 C C . TRP A 1 111 ? -3.050 -6.019 7.999 1.00 94.88 111 TRP A C 1
ATOM 892 O O . TRP A 1 111 ? -2.146 -6.481 7.300 1.00 94.88 111 TRP A O 1
ATOM 902 N N . THR A 1 112 ? -2.819 -5.509 9.209 1.00 93.50 112 THR A N 1
ATOM 903 C CA . THR A 1 112 ? -1.472 -5.394 9.791 1.00 93.50 112 THR A CA 1
ATOM 904 C C . THR A 1 112 ? -1.081 -6.594 10.655 1.00 93.50 112 THR A C 1
ATOM 906 O O . THR A 1 112 ? 0.049 -6.647 11.163 1.00 93.50 112 THR A O 1
ATOM 909 N N . GLY A 1 113 ? -1.997 -7.548 10.853 1.00 90.94 113 GLY A N 1
ATOM 910 C CA . GLY A 1 113 ? -1.831 -8.655 11.795 1.00 90.94 113 GLY A CA 1
ATOM 911 C C . GLY A 1 113 ? -1.619 -8.167 13.230 1.00 90.94 113 GLY A C 1
ATOM 912 O O . GLY A 1 113 ? -0.790 -8.725 13.948 1.00 90.94 113 GLY A O 1
ATOM 913 N N . GLY A 1 114 ? -2.277 -7.066 13.610 1.00 86.69 114 GLY A N 1
ATOM 914 C CA . GLY A 1 114 ? -2.142 -6.425 14.923 1.00 86.69 114 GLY A CA 1
ATOM 915 C C . GLY A 1 114 ? -0.841 -5.649 15.150 1.00 86.69 114 GLY A C 1
ATOM 916 O O . GLY A 1 114 ? -0.579 -5.202 16.270 1.00 86.69 114 GLY A O 1
ATOM 917 N N . SER A 1 115 ? -0.016 -5.457 14.115 1.00 83.75 115 SER A N 1
ATOM 918 C CA . SER A 1 115 ? 1.177 -4.607 14.217 1.00 83.75 115 SER A CA 1
ATOM 919 C C . SER A 1 115 ? 0.765 -3.152 14.466 1.00 83.75 115 SER A C 1
ATOM 921 O O . SER A 1 115 ? -0.136 -2.646 13.796 1.00 83.75 115 SER A O 1
ATOM 923 N N . LYS A 1 116 ? 1.447 -2.474 15.397 1.00 77.31 116 LYS A N 1
ATOM 924 C CA . LYS A 1 116 ? 1.230 -1.056 15.740 1.00 77.31 116 LYS A CA 1
ATOM 925 C C . LYS A 1 116 ? 2.376 -0.183 15.244 1.00 77.31 116 LYS A C 1
ATOM 927 O O . LYS A 1 116 ? 3.496 -0.678 15.112 1.00 77.31 116 LYS A O 1
ATOM 932 N N . ALA A 1 117 ? 2.106 1.101 15.011 1.00 76.06 117 ALA A N 1
ATOM 933 C CA . ALA A 1 117 ? 3.157 2.058 14.678 1.00 76.06 117 ALA A CA 1
ATOM 934 C C . ALA A 1 117 ? 4.095 2.254 15.879 1.00 76.06 117 ALA A C 1
ATOM 936 O O . ALA A 1 117 ? 3.649 2.381 17.022 1.00 76.06 117 ALA A O 1
ATOM 937 N N . LEU A 1 118 ? 5.401 2.348 15.632 1.00 70.19 118 LEU A N 1
ATOM 938 C CA . LEU A 1 118 ? 6.403 2.560 16.681 1.00 70.19 118 LEU A CA 1
ATOM 939 C C . LEU A 1 118 ? 6.165 3.853 17.476 1.00 70.19 118 LEU A C 1
ATOM 941 O O . LEU A 1 118 ? 6.440 3.892 18.675 1.00 70.19 118 LEU A O 1
ATOM 945 N N . ALA A 1 119 ? 5.639 4.900 16.834 1.00 64.25 119 ALA A N 1
ATOM 946 C CA . ALA A 1 119 ? 5.292 6.154 17.501 1.00 64.25 119 ALA A CA 1
ATOM 947 C C . ALA A 1 119 ? 4.190 5.973 18.563 1.00 64.25 119 ALA A C 1
ATOM 949 O O . ALA A 1 119 ? 4.271 6.556 19.642 1.00 64.25 119 ALA A O 1
ATOM 950 N N . GLU A 1 120 ? 3.194 5.124 18.298 1.00 62.72 120 GLU A N 1
ATOM 951 C CA . GLU A 1 120 ? 2.113 4.834 19.249 1.00 62.72 120 GLU A CA 1
ATOM 952 C C . GLU A 1 120 ? 2.610 4.015 20.441 1.00 62.72 120 GLU A C 1
ATOM 954 O O . GLU A 1 120 ? 2.194 4.252 21.575 1.00 62.72 120 GLU A O 1
ATOM 959 N N . VAL A 1 121 ? 3.520 3.066 20.193 1.00 64.88 121 VAL A N 1
ATOM 960 C CA . VAL A 1 121 ? 4.142 2.262 21.255 1.00 64.88 121 VAL A CA 1
ATOM 961 C C . VAL A 1 121 ? 4.930 3.164 22.205 1.00 64.88 121 VAL A C 1
ATOM 963 O O . VAL A 1 121 ? 4.725 3.089 23.413 1.00 64.88 121 VAL A O 1
ATOM 966 N N . LYS A 1 122 ? 5.748 4.078 21.666 1.00 60.19 122 LYS A N 1
ATOM 967 C CA . LYS A 1 122 ? 6.528 5.027 22.477 1.00 60.19 122 LYS A CA 1
ATOM 968 C C . LYS A 1 122 ? 5.651 5.956 23.310 1.00 60.19 122 LYS A C 1
ATOM 970 O O . LYS A 1 122 ? 5.904 6.099 24.498 1.00 60.19 122 LYS A O 1
ATOM 975 N N . LYS A 1 123 ? 4.593 6.525 22.720 1.00 61.09 123 LYS A N 1
ATOM 976 C CA . LYS A 1 123 ? 3.669 7.405 23.449 1.00 61.09 123 LYS A CA 1
ATOM 977 C C . LYS A 1 123 ? 3.021 6.692 24.641 1.00 61.09 123 LYS A C 1
ATOM 979 O O . LYS A 1 123 ? 2.899 7.265 25.714 1.00 61.09 123 LYS A O 1
ATOM 984 N N . ARG A 1 124 ? 2.645 5.419 24.479 1.00 59.81 124 ARG A N 1
ATOM 985 C CA . ARG A 1 124 ? 2.071 4.617 25.570 1.00 59.81 124 ARG A CA 1
ATOM 986 C C . ARG A 1 124 ? 3.078 4.326 26.684 1.00 59.81 124 ARG A C 1
ATOM 988 O O . ARG A 1 124 ? 2.679 4.272 27.845 1.00 59.81 124 ARG A O 1
ATOM 995 N N . ASP A 1 125 ? 4.342 4.107 26.336 1.00 65.19 125 ASP A N 1
ATOM 996 C CA . ASP A 1 125 ? 5.404 3.913 27.323 1.00 65.19 125 ASP A CA 1
ATOM 997 C C . ASP A 1 125 ? 5.675 5.213 28.103 1.00 65.19 125 ASP A C 1
ATOM 999 O O . ASP A 1 125 ? 5.834 5.161 29.318 1.00 65.19 125 ASP A O 1
ATOM 1003 N N . GLU A 1 126 ? 5.645 6.374 27.440 1.00 61.03 126 GLU A N 1
ATOM 1004 C CA . GLU A 1 126 ? 5.777 7.699 28.072 1.00 61.03 126 GLU A CA 1
ATOM 1005 C C . GLU A 1 126 ? 4.590 8.013 29.004 1.00 61.03 126 GLU A C 1
ATOM 1007 O O . GLU A 1 126 ? 4.792 8.264 30.194 1.00 61.03 126 GLU A O 1
ATOM 1012 N N . ASP A 1 127 ? 3.352 7.877 28.513 1.00 67.00 127 ASP A N 1
ATOM 1013 C CA . ASP A 1 127 ? 2.125 8.099 29.298 1.00 67.00 127 ASP A CA 1
ATOM 1014 C C . ASP A 1 127 ? 2.006 7.105 30.480 1.00 67.00 127 ASP A C 1
ATOM 1016 O O . ASP A 1 127 ? 1.404 7.400 31.514 1.00 67.00 127 ASP A O 1
ATOM 1020 N N . GLY A 1 128 ? 2.577 5.901 30.346 1.00 57.06 128 GLY A N 1
ATOM 1021 C CA . GLY A 1 128 ? 2.592 4.870 31.388 1.00 57.06 128 GLY A CA 1
ATOM 1022 C C . GLY A 1 128 ? 3.647 5.078 32.481 1.00 57.06 128 GLY A C 1
ATOM 1023 O O . GLY A 1 128 ? 3.529 4.477 33.553 1.00 57.06 128 GLY A O 1
ATOM 1024 N N . VAL A 1 129 ? 4.664 5.909 32.230 1.00 57.16 129 VAL A N 1
ATOM 1025 C CA . VAL A 1 129 ? 5.732 6.242 33.188 1.00 57.16 129 VAL A CA 1
ATOM 1026 C C . VAL A 1 129 ? 5.361 7.452 34.049 1.00 57.16 129 VAL A C 1
ATOM 1028 O O . VAL A 1 129 ? 5.703 7.463 35.227 1.00 57.16 129 VAL A O 1
ATOM 1031 N N . GLU A 1 130 ? 4.599 8.418 33.529 1.00 52.09 130 GLU A N 1
ATOM 1032 C CA . GLU A 1 130 ? 4.116 9.573 34.314 1.00 52.09 130 GLU A CA 1
ATOM 1033 C C . GLU A 1 130 ? 2.969 9.233 35.292 1.00 52.09 130 GLU A C 1
ATOM 1035 O O . GLU A 1 130 ? 2.598 10.049 36.133 1.00 52.09 130 GLU A O 1
ATOM 1040 N N . GLY A 1 131 ? 2.419 8.017 35.217 1.00 49.41 131 GLY A N 1
ATOM 1041 C CA . GLY A 1 131 ? 1.329 7.536 36.073 1.00 49.41 131 GLY A CA 1
ATOM 1042 C C . GLY A 1 131 ? 1.741 6.716 37.306 1.00 49.41 131 GLY A C 1
ATOM 1043 O O . GLY A 1 131 ? 0.881 6.021 37.853 1.00 49.41 131 GLY A O 1
ATOM 1044 N N . ARG A 1 132 ? 3.017 6.723 37.724 1.00 42.81 132 ARG A N 1
ATOM 1045 C CA . ARG A 1 132 ? 3.512 5.982 38.904 1.00 42.81 132 ARG A CA 1
ATOM 1046 C C . ARG A 1 132 ? 4.261 6.848 39.904 1.00 42.81 132 ARG A C 1
ATOM 1048 O O . ARG A 1 132 ? 5.094 7.668 39.470 1.00 42.81 132 ARG A O 1
#

Mean predicted aligned error: 7.89 Å

Foldseek 3Di:
DLVVCVLVQLVDPVFKAKAFALDDDVDDPQKTKIKIKGQHDADFDPPDPQRHGDPVSVVSVLVSCCVLPCVPQNPVQKDKAAHTPVPDPDPRIGMIMMIGGNDDVVSVCVRNVNHDHPNVVVVCVVVVVVPD

Solvent-accessible surface area (backbone atoms only — not comparable to full-atom values): 7634 Å² total; per-residue (Å²): 109,85,82,50,54,46,61,54,32,70,71,37,75,92,37,43,48,46,36,47,39,57,73,63,70,101,59,60,92,54,48,47,46,34,32,42,37,34,82,51,70,75,56,51,34,89,89,38,95,56,46,43,59,28,72,70,42,47,51,51,52,48,55,43,46,40,66,75,42,18,75,77,62,39,59,92,31,51,47,72,51,60,83,41,64,92,75,56,91,58,88,87,60,39,57,37,39,37,40,28,48,70,64,55,68,70,60,54,34,64,62,26,72,65,54,73,27,60,53,61,55,50,52,52,54,53,63,60,57,78,73,112

InterPro domains:
  IPR022036 Protein of unknown function DUF3605 [PF12239] (10-101)
  IPR022036 Protein of unknown function DUF3605 [PTHR35020] (10-112)

Radius of gyration: 16.32 Å; Cα contacts (8 Å, |Δi|>4): 170; chains: 1; bounding box: 32×30×58 Å

Nearest PDB structures (foldseek):
  5kci-assembly1_A  TM=7.398E-01  e=1.788E-06  Saccharomyces cerevisiae S288C
  6d6j-assembly1_A  TM=5.507E-01  e=1.155E-01  Legionella pneumophila subsp. pneumophila str. Philadelphia 1
  6j65-assembly1_B  TM=5.435E-01  e=1.155E-01  Homo sapiens
  5cs2-assembly1_A-2  TM=4.788E-01  e=3.019E-01  Plasmodium falciparum 3D7
  4qvu-assembly1_A  TM=5.037E-01  e=4.157E-01  Bacillus cereus ATCC 10987

pLDDT: mean 81.76, std 14.94, range [42.81, 97.12]